Protein AF-A0A0G4HLK5-F1 (afdb_monomer)

Foldseek 3Di:
DVVVVVVVVVVVVVVCPVVVVCVVVVDDPPDDDPPPDDDPDDPCVVCVVVVCVVVVVVVVVVVVVCVVPVCVCVVCCVVVPDDDDDPVDDPDPPDDDD

Radius of gyration: 21.16 Å; Cα contacts (8 Å, |Δi|>4): 8; chains: 1; bounding box: 50×59×38 Å

Solvent-accessible surface area (backbone atoms only — not comparable to full-atom values): 6589 Å² total; per-residue (Å²): 115,78,63,65,56,53,53,52,51,52,53,56,57,53,69,50,48,62,61,54,52,51,62,74,57,68,65,79,76,76,83,71,73,74,90,81,60,94,73,96,76,86,59,58,86,63,45,74,80,59,79,45,65,68,60,52,51,53,51,62,60,43,52,66,50,40,76,76,46,62,72,77,46,63,88,41,45,81,76,67,70,60,91,72,93,48,96,89,54,76,90,60,89,80,73,81,83,129

Structure (mmCIF, N/CA/C/O backbone):
data_AF-A0A0G4HLK5-F1
#
_entry.id   AF-A0A0G4HLK5-F1
#
loop_
_atom_site.group_PDB
_atom_site.id
_atom_site.type_symbol
_atom_site.label_atom_id
_atom_site.label_alt_id
_atom_site.label_comp_id
_atom_site.label_asym_id
_atom_site.label_entity_id
_atom_site.label_seq_id
_atom_site.pdbx_PDB_ins_code
_atom_site.Cartn_x
_atom_site.Cartn_y
_atom_site.Cartn_z
_atom_site.occupancy
_atom_site.B_iso_or_equiv
_atom_site.auth_seq_id
_atom_site.auth_comp_id
_atom_site.auth_asym_id
_atom_site.auth_atom_id
_atom_site.pdbx_PDB_model_num
ATOM 1 N N . MET A 1 1 ? -26.174 25.432 13.429 1.00 54.06 1 MET A N 1
ATOM 2 C CA . MET A 1 1 ? -26.366 24.298 12.496 1.00 54.06 1 MET A CA 1
ATOM 3 C C . MET A 1 1 ? -25.612 24.484 11.175 1.00 54.06 1 MET A C 1
ATOM 5 O O . MET A 1 1 ? -24.761 23.662 10.887 1.00 54.06 1 MET A O 1
ATOM 9 N N . ALA A 1 2 ? -25.835 25.558 10.401 1.00 59.69 2 ALA A N 1
ATOM 10 C CA . ALA A 1 2 ? -25.227 25.723 9.065 1.00 59.69 2 ALA A CA 1
ATOM 11 C C . ALA A 1 2 ? -23.714 26.058 9.019 1.00 59.69 2 ALA A C 1
ATOM 13 O O . ALA A 1 2 ? -23.100 25.944 7.964 1.00 59.69 2 ALA A O 1
ATOM 14 N N . ALA A 1 3 ? -23.111 26.511 10.124 1.00 62.00 3 ALA A N 1
ATOM 15 C CA . ALA A 1 3 ? -21.668 26.779 10.195 1.00 62.00 3 ALA A CA 1
ATOM 16 C C . ALA A 1 3 ? -20.863 25.484 10.411 1.00 62.00 3 ALA A C 1
ATOM 18 O O . ALA A 1 3 ? -19.963 25.187 9.638 1.00 62.00 3 ALA A O 1
ATOM 19 N N . ALA A 1 4 ? -21.290 24.647 11.363 1.00 67.50 4 ALA A N 1
ATOM 20 C CA . ALA A 1 4 ? -20.662 23.356 11.657 1.00 67.50 4 ALA A CA 1
ATOM 21 C C . ALA A 1 4 ? -20.639 22.397 10.450 1.00 67.50 4 ALA A C 1
ATOM 23 O O . ALA A 1 4 ? -19.693 21.636 10.274 1.00 67.50 4 ALA A O 1
ATOM 24 N N . THR A 1 5 ? -21.646 22.459 9.573 1.00 74.62 5 THR A N 1
ATOM 25 C CA . THR A 1 5 ? -21.668 21.654 8.342 1.00 74.62 5 THR A CA 1
ATOM 26 C C . THR A 1 5 ? -20.647 22.124 7.303 1.00 74.62 5 THR A C 1
ATOM 28 O O . THR A 1 5 ? -20.144 21.305 6.536 1.00 74.62 5 THR A O 1
ATOM 31 N N . LYS A 1 6 ? -20.303 23.419 7.276 1.00 78.81 6 LYS A N 1
ATOM 32 C CA . LYS A 1 6 ? -19.268 23.962 6.380 1.00 78.81 6 LYS A CA 1
ATOM 33 C C . LYS A 1 6 ? -17.864 23.588 6.847 1.00 78.81 6 LYS A C 1
ATOM 35 O O . LYS A 1 6 ? -17.026 23.254 6.012 1.00 78.81 6 LYS A O 1
ATOM 40 N N . ASP A 1 7 ? -17.631 23.601 8.155 1.00 81.06 7 ASP A N 1
ATOM 41 C CA . ASP A 1 7 ? -16.342 23.211 8.733 1.00 81.06 7 ASP A CA 1
ATOM 42 C C . ASP A 1 7 ? -16.074 21.716 8.521 1.00 81.06 7 ASP A C 1
ATOM 44 O O . ASP A 1 7 ? -15.018 21.347 8.006 1.00 81.06 7 ASP A O 1
ATOM 48 N N . LEU A 1 8 ? -17.082 20.867 8.751 1.00 81.38 8 LEU A N 1
ATOM 49 C CA . LEU A 1 8 ? -17.005 19.433 8.457 1.00 81.38 8 LEU A CA 1
ATOM 50 C C . LEU A 1 8 ? -16.715 19.157 6.971 1.00 81.38 8 LEU A C 1
ATOM 52 O O . LEU A 1 8 ? -15.878 18.319 6.638 1.00 81.38 8 LEU A O 1
ATOM 56 N N . ALA A 1 9 ? -17.372 19.882 6.060 1.00 82.56 9 ALA A N 1
ATOM 57 C CA . ALA A 1 9 ? -17.138 19.730 4.624 1.00 82.56 9 ALA A CA 1
ATOM 58 C C . ALA A 1 9 ? -15.697 20.096 4.230 1.00 82.56 9 ALA A C 1
ATOM 60 O O . ALA A 1 9 ? -15.116 19.474 3.337 1.00 82.56 9 ALA A O 1
ATOM 61 N N . LYS A 1 10 ? -15.104 21.087 4.904 1.00 86.06 10 LYS A N 1
ATOM 62 C CA . LYS A 1 10 ? -13.720 21.509 4.676 1.00 86.06 10 LYS A CA 1
ATOM 63 C C . LYS A 1 10 ? -12.720 20.464 5.171 1.00 86.06 10 LYS A C 1
ATOM 65 O O . LYS A 1 10 ? -11.764 20.169 4.453 1.00 86.06 10 LYS A O 1
ATOM 70 N N . GLU A 1 11 ? -12.950 19.880 6.345 1.00 85.62 11 GLU A N 1
ATOM 71 C CA . GLU A 1 11 ? -12.108 18.802 6.880 1.00 85.62 11 GLU A CA 1
ATOM 72 C C . GLU A 1 11 ? -12.183 17.537 6.022 1.00 85.62 11 GLU A C 1
ATOM 74 O O . GLU A 1 11 ? -11.151 16.976 5.646 1.00 85.62 11 GLU A O 1
ATOM 79 N N . LEU A 1 12 ? -13.391 17.152 5.605 1.00 84.44 12 LEU A N 1
ATOM 80 C CA . LEU A 1 12 ? -13.607 16.011 4.720 1.00 84.44 12 LEU A CA 1
ATOM 81 C C . LEU A 1 12 ? -12.988 16.239 3.333 1.00 84.44 12 LEU A C 1
ATOM 83 O O . LEU A 1 12 ? -12.373 15.347 2.759 1.00 84.44 12 LEU A O 1
ATOM 87 N N . ALA A 1 13 ? -13.063 17.452 2.784 1.00 84.62 13 ALA A N 1
ATOM 88 C CA . ALA A 1 13 ? -12.344 17.773 1.552 1.00 84.62 13 ALA A CA 1
ATOM 89 C C . ALA A 1 13 ? -10.814 17.716 1.731 1.00 84.62 13 ALA A C 1
ATOM 91 O O . ALA A 1 13 ? -10.098 17.413 0.769 1.00 84.62 13 ALA A O 1
ATOM 92 N N . GLY A 1 14 ? -10.325 18.012 2.939 1.00 87.75 14 GLY A N 1
ATOM 93 C CA . GLY A 1 14 ? -8.919 17.939 3.321 1.00 87.75 14 GLY A CA 1
ATOM 94 C C . GLY A 1 14 ? -8.388 16.508 3.420 1.00 87.75 14 GLY A C 1
ATOM 95 O O . GLY A 1 14 ? -7.277 16.254 2.949 1.00 87.75 14 GLY A O 1
ATOM 96 N N . SER A 1 15 ? -9.174 15.563 3.945 1.00 87.50 15 SER A N 1
ATOM 97 C CA . SER A 1 15 ? -8.759 14.154 4.074 1.00 87.50 15 SER A CA 1
ATOM 98 C C . SER A 1 15 ? -8.488 13.504 2.710 1.00 87.50 15 SER A C 1
ATOM 100 O O . SER A 1 15 ? -7.492 12.802 2.532 1.00 87.50 15 SER A O 1
ATOM 102 N N . PHE A 1 16 ? -9.281 13.845 1.691 1.00 88.69 16 PHE A N 1
ATOM 103 C CA . PHE A 1 16 ? -9.108 13.346 0.321 1.00 88.69 16 PHE A CA 1
ATOM 104 C C . PHE A 1 16 ? -8.009 14.045 -0.495 1.00 88.69 16 PHE A C 1
ATOM 106 O O . PHE A 1 16 ? -7.792 13.702 -1.663 1.00 88.69 16 PHE A O 1
ATOM 113 N N . ARG A 1 17 ? -7.285 15.014 0.081 1.00 92.38 17 ARG A N 1
ATOM 114 C CA . ARG A 1 17 ? -6.232 15.768 -0.624 1.00 92.38 17 ARG A CA 1
ATOM 115 C C . ARG A 1 17 ? -5.182 14.850 -1.249 1.00 92.38 17 ARG A C 1
ATOM 117 O O . ARG A 1 17 ? -4.797 15.055 -2.400 1.00 92.38 17 ARG A O 1
ATOM 124 N N . TRP A 1 18 ? -4.737 13.838 -0.507 1.00 87.12 18 TRP A N 1
ATOM 125 C CA . TRP A 1 18 ? -3.685 12.926 -0.961 1.00 87.12 18 TRP A CA 1
ATOM 126 C C . TRP A 1 18 ? -4.156 11.989 -2.069 1.00 87.12 18 TRP A C 1
ATOM 128 O O . TRP A 1 18 ? -3.422 11.779 -3.030 1.00 87.12 18 TRP A O 1
ATOM 138 N N . ILE A 1 19 ? -5.409 11.530 -2.019 1.00 87.75 19 ILE A N 1
ATOM 139 C CA . ILE A 1 19 ? -5.998 10.721 -3.095 1.00 87.75 19 ILE A CA 1
ATOM 140 C C . ILE A 1 19 ? -6.004 11.507 -4.413 1.00 87.75 19 ILE A C 1
ATOM 142 O O . ILE A 1 19 ? -5.567 10.995 -5.444 1.00 87.75 19 ILE A O 1
ATOM 146 N N . ARG A 1 20 ? -6.410 12.783 -4.379 1.00 89.56 20 ARG A N 1
ATOM 147 C CA . ARG A 1 20 ? -6.392 13.657 -5.567 1.00 89.56 20 ARG A CA 1
ATOM 148 C C . ARG A 1 20 ? -4.974 13.895 -6.091 1.00 89.56 20 ARG A C 1
ATOM 150 O O . ARG A 1 20 ? -4.766 13.919 -7.302 1.00 89.56 20 ARG A O 1
ATOM 157 N N . ALA A 1 21 ? -3.997 14.046 -5.196 1.00 88.56 21 ALA A N 1
ATOM 158 C CA . ALA A 1 21 ? -2.595 14.190 -5.582 1.00 88.56 21 ALA A CA 1
ATOM 159 C C . ALA A 1 21 ? -2.078 12.937 -6.312 1.00 88.56 21 ALA A C 1
ATOM 161 O O . ALA A 1 21 ? -1.496 13.059 -7.390 1.00 88.56 21 ALA A O 1
ATOM 162 N N . PHE A 1 22 ? -2.356 11.736 -5.795 1.00 86.56 22 PHE A N 1
ATOM 163 C CA . PHE A 1 22 ? -1.962 10.486 -6.453 1.00 86.56 22 PHE A CA 1
ATOM 164 C C . PHE A 1 22 ? -2.662 10.277 -7.800 1.00 86.56 22 PHE A C 1
ATOM 166 O O . PHE A 1 22 ? -2.025 9.849 -8.759 1.00 86.56 22 PHE A O 1
ATOM 173 N N . GLN A 1 23 ? -3.939 10.649 -7.918 1.00 86.56 23 GLN A N 1
ATOM 174 C CA . GLN A 1 23 ? -4.658 10.600 -9.196 1.00 86.56 23 GLN A CA 1
ATOM 175 C C . GLN A 1 23 ? -4.048 11.540 -10.245 1.00 86.56 23 GLN A C 1
ATOM 177 O O . GLN A 1 23 ? -3.937 11.164 -11.412 1.00 86.56 23 GLN A O 1
ATOM 182 N N . LYS A 1 24 ? -3.601 12.734 -9.837 1.00 87.94 24 LYS A N 1
ATOM 183 C CA . LYS A 1 24 ? -2.910 13.681 -10.725 1.00 87.94 24 LYS A CA 1
ATOM 184 C C . LYS A 1 24 ? -1.571 13.131 -11.233 1.00 87.94 24 LYS A C 1
ATOM 186 O O . LYS A 1 24 ? -1.192 13.402 -12.368 1.00 87.94 24 LYS A O 1
ATOM 191 N N . HIS A 1 25 ? -0.878 12.340 -10.416 1.00 82.06 25 HIS A N 1
ATOM 192 C CA . HIS A 1 25 ? 0.427 11.746 -10.727 1.00 82.06 25 HIS A CA 1
ATOM 193 C C . HIS A 1 25 ? 0.348 10.271 -11.154 1.00 82.06 25 HIS A C 1
ATOM 195 O O . HIS A 1 25 ? 1.318 9.533 -11.020 1.00 82.06 25 HIS A O 1
ATOM 201 N N . LYS A 1 26 ? -0.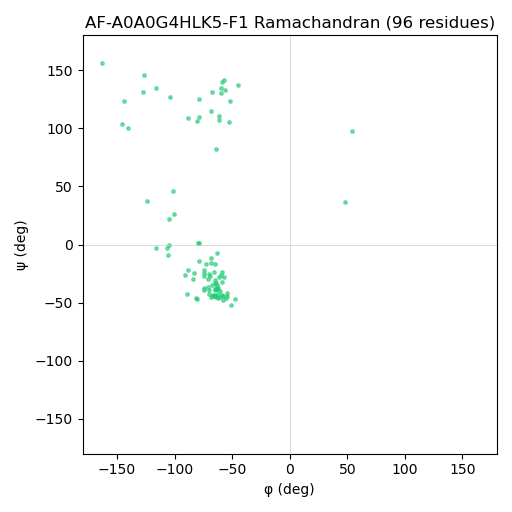788 9.836 -11.713 1.00 72.38 26 LYS A N 1
ATOM 202 C CA . LYS A 1 26 ? -0.995 8.451 -12.171 1.00 72.38 26 LYS A CA 1
ATOM 203 C C . LYS A 1 26 ? -0.087 8.045 -13.346 1.00 72.38 26 LYS A C 1
ATOM 205 O O . LYS A 1 26 ? 0.060 6.861 -13.630 1.00 72.38 26 LYS A O 1
A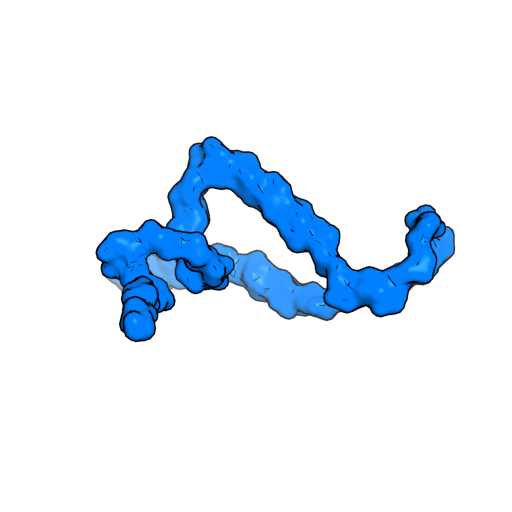TOM 210 N N . VAL A 1 27 ? 0.507 9.016 -14.043 1.00 68.38 27 VAL A N 1
ATOM 211 C CA . VAL A 1 27 ? 1.403 8.777 -15.181 1.00 68.38 27 VAL A CA 1
ATOM 212 C C . VAL A 1 27 ? 2.787 8.377 -14.675 1.00 68.38 27 VAL A C 1
ATOM 214 O O . VAL A 1 27 ? 3.399 9.109 -13.896 1.00 68.38 27 VAL A O 1
ATOM 217 N N . LYS A 1 28 ? 3.284 7.225 -15.148 1.00 65.44 28 LYS A N 1
ATOM 218 C CA . LYS A 1 28 ? 4.641 6.738 -14.872 1.00 65.44 28 LYS A CA 1
ATOM 219 C C . LYS A 1 28 ? 5.644 7.853 -15.205 1.00 65.44 28 LYS A C 1
ATOM 221 O O . LYS A 1 28 ? 5.617 8.347 -16.336 1.00 65.44 28 LYS A O 1
ATOM 226 N N . PRO A 1 29 ? 6.500 8.285 -14.261 1.00 62.38 29 PRO A N 1
ATOM 227 C CA . PRO A 1 29 ? 7.499 9.296 -14.566 1.00 62.38 29 PRO A CA 1
ATOM 228 C C . PRO A 1 29 ? 8.398 8.781 -15.698 1.00 62.38 29 PRO A C 1
ATOM 230 O O . PRO A 1 29 ? 8.728 7.590 -15.709 1.00 62.38 29 PRO A O 1
ATOM 233 N N . PRO A 1 30 ? 8.788 9.643 -16.655 1.00 58.53 30 PRO A N 1
ATOM 234 C CA . PRO A 1 30 ? 9.672 9.234 -17.733 1.00 58.53 30 PRO A CA 1
ATOM 235 C C . PRO A 1 30 ? 10.951 8.655 -17.128 1.00 58.53 30 PRO A C 1
ATOM 237 O O . PRO A 1 30 ? 11.520 9.222 -16.187 1.00 58.53 30 PRO A O 1
ATOM 240 N N . SER A 1 31 ? 11.366 7.499 -17.647 1.00 59.72 31 SER A N 1
ATOM 241 C CA . SER A 1 31 ? 12.652 6.885 -17.332 1.00 59.72 31 SER A CA 1
ATOM 242 C C . SER A 1 31 ? 13.736 7.930 -17.571 1.00 59.72 31 SER A C 1
ATOM 244 O O . SER A 1 31 ? 14.022 8.259 -18.717 1.00 59.72 31 SER A O 1
ATOM 246 N N . LYS A 1 32 ? 14.296 8.504 -16.499 1.00 57.78 32 LYS A N 1
ATOM 247 C CA . LYS A 1 32 ? 15.448 9.404 -16.618 1.00 57.78 32 LYS A CA 1
ATOM 248 C C . LYS A 1 32 ? 16.570 8.654 -17.329 1.00 57.78 32 LYS A C 1
ATOM 250 O O . LYS A 1 32 ? 16.746 7.463 -17.067 1.00 57.78 32 LYS A O 1
ATOM 255 N N . ASP A 1 33 ? 17.291 9.358 -18.198 1.00 54.62 33 ASP A N 1
ATOM 256 C CA . ASP A 1 33 ? 18.347 8.785 -19.026 1.00 54.62 33 ASP A CA 1
ATOM 257 C C . ASP A 1 33 ? 19.269 7.842 -18.230 1.00 54.62 33 ASP A C 1
ATOM 259 O O . ASP A 1 33 ? 19.664 8.157 -17.098 1.00 54.62 33 ASP A O 1
ATOM 263 N N . PRO A 1 34 ? 19.624 6.682 -18.809 1.00 57.47 34 PRO A N 1
ATOM 264 C CA . PRO A 1 34 ? 20.275 5.569 -18.115 1.00 57.47 34 PRO A CA 1
ATOM 265 C C . PRO A 1 34 ? 21.670 5.886 -17.553 1.00 57.47 34 PRO A C 1
ATOM 267 O O . PRO A 1 34 ? 22.217 5.085 -16.801 1.00 57.47 34 PRO A O 1
ATOM 270 N N . LEU A 1 35 ? 22.248 7.053 -17.854 1.00 58.34 35 LEU A N 1
ATOM 271 C CA . LEU A 1 35 ? 23.628 7.395 -17.497 1.00 58.34 35 LEU A CA 1
ATOM 272 C C . LEU A 1 35 ? 23.887 7.581 -15.990 1.00 58.34 35 LEU A C 1
ATOM 274 O O . LEU A 1 35 ? 25.041 7.593 -15.577 1.00 58.34 35 LEU A O 1
ATOM 278 N N . SER A 1 36 ? 22.851 7.741 -15.158 1.00 66.25 36 SER A N 1
ATOM 279 C CA . SER A 1 36 ? 23.023 8.107 -13.740 1.00 66.25 36 SER A CA 1
ATOM 280 C C . SER A 1 36 ? 22.784 6.969 -12.737 1.00 66.25 36 SER A C 1
ATOM 282 O O . SER A 1 36 ? 23.032 7.175 -11.547 1.00 66.25 36 SER A O 1
ATOM 284 N N . ARG A 1 37 ? 22.265 5.801 -13.143 1.00 78.75 37 ARG A N 1
ATOM 285 C CA . ARG A 1 37 ? 21.827 4.761 -12.191 1.00 78.75 37 ARG A CA 1
ATOM 286 C C . ARG A 1 37 ? 22.445 3.409 -12.504 1.00 78.75 37 ARG A C 1
ATOM 288 O O . ARG A 1 37 ? 22.378 2.935 -13.630 1.00 78.75 37 ARG A O 1
ATOM 295 N N . TYR A 1 38 ? 22.989 2.771 -11.473 1.00 85.62 38 TYR A N 1
ATOM 296 C CA . TYR A 1 38 ? 23.431 1.387 -11.559 1.00 85.62 38 TYR A CA 1
ATOM 297 C C . TYR A 1 38 ? 22.252 0.476 -11.920 1.00 85.62 38 TYR A C 1
ATOM 299 O O . TYR A 1 38 ? 21.197 0.533 -11.285 1.00 85.62 38 TYR A O 1
ATOM 307 N N . THR A 1 39 ? 22.446 -0.382 -12.917 1.00 84.31 39 THR A N 1
ATOM 308 C CA . THR A 1 39 ? 21.526 -1.473 -13.230 1.00 84.31 39 THR A CA 1
ATOM 309 C C . THR A 1 39 ? 22.322 -2.686 -13.694 1.00 84.31 39 THR A C 1
ATOM 311 O O . THR A 1 39 ? 23.078 -2.610 -14.655 1.00 84.31 39 THR A O 1
ATOM 314 N N . ASN A 1 40 ? 22.136 -3.817 -13.013 1.00 88.94 40 ASN A N 1
ATOM 315 C CA . ASN A 1 40 ? 22.526 -5.139 -13.516 1.00 88.94 40 ASN A CA 1
ATOM 316 C C . ASN A 1 40 ? 21.290 -5.928 -13.988 1.00 88.94 40 ASN A C 1
ATOM 318 O O . ASN A 1 40 ? 21.263 -7.155 -13.993 1.00 88.94 40 ASN A O 1
ATOM 322 N N . PHE A 1 41 ? 20.212 -5.207 -14.299 1.00 85.69 41 PHE A N 1
ATOM 323 C CA . PHE A 1 41 ? 18.936 -5.772 -14.694 1.00 85.69 41 PHE A CA 1
ATOM 324 C C . PHE A 1 41 ? 18.745 -5.620 -16.205 1.00 85.69 41 PHE A C 1
ATOM 326 O O . PHE A 1 41 ? 18.861 -4.516 -16.738 1.00 85.69 41 PHE A O 1
ATOM 333 N N . THR A 1 42 ? 18.455 -6.727 -16.888 1.00 85.81 42 THR A N 1
ATOM 334 C CA . THR A 1 42 ? 18.372 -6.825 -18.360 1.00 85.81 42 THR A CA 1
ATOM 335 C C . THR A 1 42 ? 16.969 -7.168 -18.874 1.00 85.81 42 THR A C 1
ATOM 337 O O . THR A 1 42 ? 16.738 -7.226 -20.079 1.00 85.81 42 THR A O 1
ATOM 340 N N . LEU A 1 43 ? 16.006 -7.402 -17.975 1.00 86.69 43 LEU A N 1
ATOM 341 C CA . LEU A 1 43 ? 14.642 -7.827 -18.309 1.00 86.69 43 LEU A CA 1
ATOM 342 C C . LEU A 1 43 ? 13.638 -6.665 -18.240 1.00 86.69 43 LEU A C 1
ATOM 344 O O . LEU A 1 43 ? 12.549 -6.807 -17.678 1.00 86.69 43 LEU A O 1
ATOM 348 N N . GLN A 1 44 ? 13.979 -5.508 -18.821 1.00 84.12 44 GLN A N 1
ATOM 349 C CA . GLN A 1 44 ? 13.114 -4.316 -18.815 1.00 84.12 44 GLN A CA 1
ATOM 350 C C . GLN A 1 44 ? 11.720 -4.608 -19.393 1.00 84.12 44 GLN A C 1
ATOM 352 O O . GLN A 1 44 ? 10.716 -4.290 -18.762 1.00 84.12 44 GLN A O 1
ATOM 357 N N . HIS A 1 45 ? 11.651 -5.300 -20.536 1.00 84.12 45 HIS A N 1
ATOM 358 C CA . HIS A 1 45 ? 10.392 -5.585 -21.238 1.00 84.12 45 HIS A CA 1
ATOM 359 C C . HIS A 1 45 ? 9.390 -6.427 -20.422 1.00 84.12 45 HIS A C 1
ATOM 361 O O . HIS A 1 45 ? 8.178 -6.334 -20.630 1.00 84.12 45 HIS A O 1
ATOM 367 N N . VAL A 1 46 ? 9.882 -7.270 -19.504 1.00 86.06 46 VAL A N 1
ATOM 368 C CA . VAL A 1 46 ? 9.035 -8.029 -18.571 1.00 86.06 46 VAL A CA 1
ATOM 369 C C . VAL A 1 46 ? 8.642 -7.134 -17.401 1.00 86.06 46 VAL A C 1
ATOM 371 O O . VAL A 1 46 ? 7.471 -7.077 -17.030 1.00 86.06 46 VAL A O 1
ATOM 374 N N . TRP A 1 47 ? 9.611 -6.407 -16.843 1.00 83.94 47 TRP A N 1
ATOM 375 C CA . TRP A 1 47 ? 9.435 -5.594 -15.641 1.00 83.94 47 TRP A CA 1
ATOM 376 C C . TRP A 1 47 ? 8.470 -4.424 -15.823 1.00 83.94 47 TRP A C 1
ATOM 378 O O . TRP A 1 47 ? 7.725 -4.088 -14.908 1.00 83.94 47 TRP A O 1
ATOM 388 N N . GLU A 1 48 ? 8.414 -3.837 -17.018 1.00 80.88 48 GLU A N 1
ATOM 389 C CA . GLU A 1 48 ? 7.509 -2.725 -17.326 1.00 80.88 48 GLU A CA 1
ATOM 390 C C . GLU A 1 48 ? 6.030 -3.045 -17.076 1.00 80.88 48 GLU A C 1
ATOM 392 O O . GLU A 1 48 ? 5.265 -2.136 -16.750 1.00 80.88 48 GLU A O 1
ATOM 397 N N . LYS A 1 49 ? 5.641 -4.321 -17.186 1.00 83.94 49 LYS A N 1
ATOM 398 C CA . LYS A 1 49 ? 4.268 -4.795 -16.954 1.00 83.94 49 LYS A CA 1
ATOM 399 C C . LYS A 1 49 ? 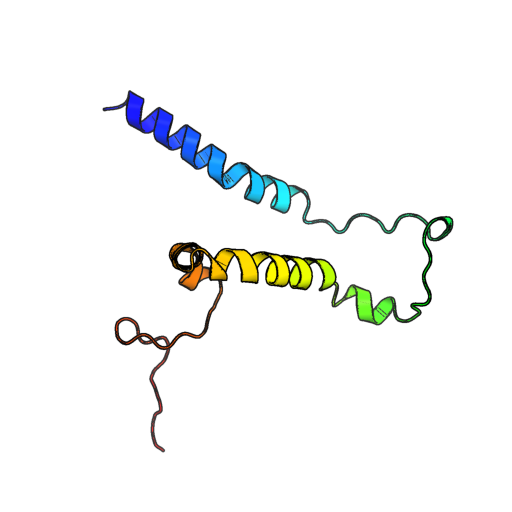3.957 -5.031 -15.475 1.00 83.94 49 LYS A C 1
ATOM 401 O O . LYS A 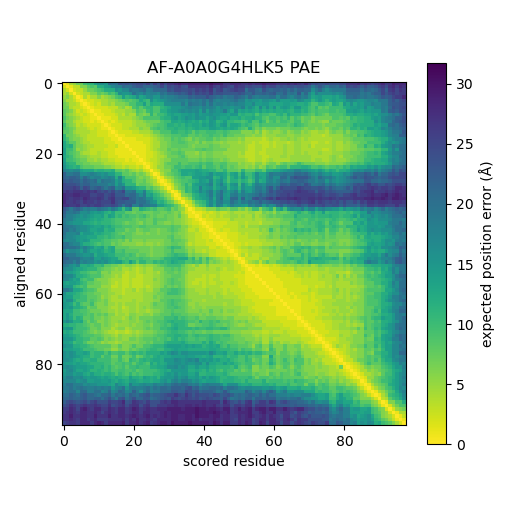1 49 ? 2.793 -4.997 -15.089 1.00 83.94 49 LYS A O 1
ATOM 406 N N . TYR A 1 50 ? 4.983 -5.285 -14.666 1.00 79.81 50 TYR A N 1
ATOM 407 C CA . TYR A 1 50 ? 4.868 -5.750 -13.283 1.00 79.81 50 TYR A CA 1
ATOM 408 C C . TYR A 1 50 ? 5.585 -4.825 -12.306 1.00 79.81 50 TYR A C 1
ATOM 410 O O . TYR A 1 50 ? 6.182 -5.308 -11.350 1.00 79.81 50 TYR A O 1
ATOM 418 N N . ASP A 1 51 ? 5.541 -3.511 -12.529 1.00 71.50 51 ASP A N 1
ATOM 419 C CA . ASP A 1 51 ? 6.142 -2.528 -11.625 1.00 71.50 51 ASP A CA 1
ATOM 420 C C . ASP A 1 51 ? 5.437 -2.560 -10.253 1.00 71.50 51 ASP A C 1
ATOM 422 O O . ASP A 1 51 ? 4.480 -1.837 -9.977 1.00 71.50 51 ASP A O 1
ATOM 426 N N . CYS A 1 52 ? 5.851 -3.511 -9.417 1.00 76.31 52 CYS A N 1
ATOM 427 C CA . CYS A 1 52 ? 5.215 -3.883 -8.158 1.00 76.31 52 CYS A CA 1
ATOM 428 C C . CYS A 1 52 ? 6.017 -3.396 -6.950 1.00 76.31 52 CYS A C 1
ATOM 430 O O . CYS A 1 52 ? 5.565 -3.560 -5.817 1.00 76.31 5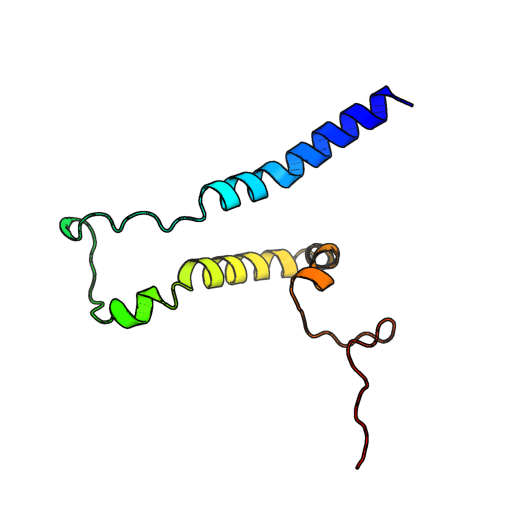2 CYS A O 1
ATOM 432 N N . GLN A 1 53 ? 7.176 -2.768 -7.173 1.00 84.00 53 GLN A N 1
ATOM 433 C CA . GLN A 1 53 ? 8.094 -2.352 -6.115 1.00 84.00 53 GLN A CA 1
ATOM 434 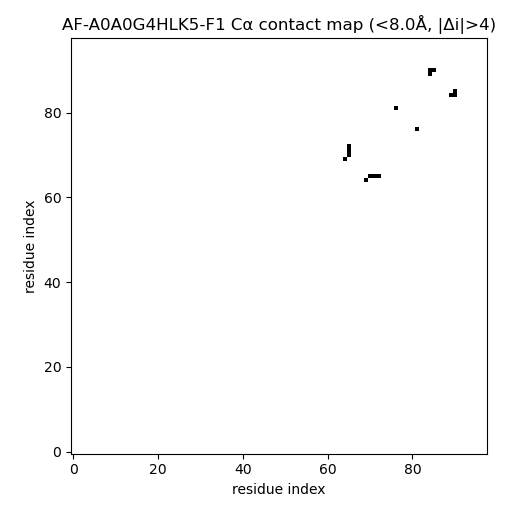C C . GLN A 1 53 ? 7.410 -1.413 -5.116 1.00 84.00 53 GLN A C 1
ATOM 436 O O . GLN A 1 53 ? 7.470 -1.635 -3.909 1.00 84.00 53 GLN A O 1
ATOM 441 N N . THR A 1 54 ? 6.702 -0.393 -5.605 1.00 84.12 54 THR A N 1
ATOM 442 C CA . THR A 1 54 ? 5.979 0.544 -4.733 1.00 84.12 54 THR A CA 1
ATOM 443 C C . THR A 1 54 ? 4.810 -0.131 -4.018 1.00 84.12 54 THR A C 1
ATOM 445 O O . THR A 1 54 ? 4.538 0.177 -2.862 1.00 84.12 54 THR A O 1
ATOM 448 N N . HIS A 1 55 ? 4.138 -1.082 -4.671 1.00 85.94 55 HIS A N 1
ATOM 449 C CA . HIS A 1 55 ? 3.026 -1.819 -4.066 1.00 85.94 55 HIS A CA 1
ATOM 450 C C . HIS A 1 55 ? 3.486 -2.712 -2.910 1.00 85.94 55 HIS A C 1
ATOM 452 O O . HIS A 1 55 ? 2.852 -2.738 -1.856 1.00 85.94 55 HIS A O 1
ATOM 458 N N . LEU A 1 56 ? 4.607 -3.416 -3.082 1.00 88.88 56 LEU A N 1
ATOM 459 C CA . LEU A 1 56 ? 5.207 -4.235 -2.027 1.00 88.88 56 LEU A CA 1
ATOM 460 C C . LEU A 1 56 ? 5.682 -3.372 -0.857 1.00 88.88 56 LEU A C 1
ATOM 462 O O . LEU A 1 56 ? 5.356 -3.680 0.286 1.00 88.88 56 LEU A O 1
ATOM 466 N N . LEU A 1 57 ? 6.327 -2.238 -1.141 1.00 90.75 57 LEU A N 1
ATOM 467 C CA . LEU A 1 57 ? 6.752 -1.290 -0.111 1.00 90.75 57 LEU A CA 1
ATOM 468 C C . LEU A 1 57 ? 5.575 -0.777 0.735 1.00 90.75 57 LEU A C 1
ATOM 470 O O . LEU A 1 57 ? 5.666 -0.710 1.958 1.00 90.75 57 LEU A O 1
ATOM 474 N N . LEU A 1 58 ? 4.451 -0.427 0.101 1.00 89.62 58 LEU A N 1
ATOM 475 C CA . LEU A 1 58 ? 3.256 0.022 0.822 1.00 89.62 58 LEU A CA 1
ATOM 476 C C . LEU A 1 58 ? 2.673 -1.087 1.704 1.00 89.62 58 LEU A C 1
ATOM 478 O O . LEU A 1 58 ? 2.241 -0.810 2.821 1.00 89.62 58 LEU A O 1
ATOM 482 N N . ARG A 1 59 ? 2.697 -2.342 1.240 1.00 87.50 59 ARG A N 1
ATOM 483 C CA . ARG A 1 59 ? 2.280 -3.494 2.052 1.00 87.50 59 ARG A CA 1
ATOM 484 C C . ARG A 1 59 ? 3.188 -3.692 3.259 1.00 87.50 59 ARG A C 1
ATOM 486 O O . ARG A 1 59 ? 2.678 -3.861 4.360 1.00 87.50 59 ARG A O 1
ATOM 493 N N . GLU A 1 60 ? 4.502 -3.620 3.073 1.00 92.19 60 GLU A N 1
ATOM 494 C CA . GLU A 1 60 ? 5.476 -3.725 4.164 1.00 92.19 60 GLU A CA 1
ATOM 495 C C . GLU A 1 60 ? 5.298 -2.613 5.199 1.00 92.19 60 GLU A C 1
ATOM 497 O O . GLU A 1 60 ? 5.342 -2.886 6.394 1.00 92.19 60 GLU A O 1
ATOM 502 N N . ALA A 1 61 ? 5.021 -1.382 4.762 1.00 90.88 61 ALA A N 1
ATOM 503 C CA . ALA A 1 61 ? 4.726 -0.261 5.654 1.00 90.88 61 ALA A CA 1
ATOM 504 C C . ALA A 1 61 ? 3.369 -0.399 6.370 1.00 90.88 61 ALA A C 1
ATOM 506 O O . ALA A 1 61 ? 3.195 0.118 7.476 1.00 90.88 61 ALA A O 1
ATOM 507 N N . MET A 1 62 ? 2.412 -1.107 5.768 1.00 88.44 62 MET A N 1
ATOM 508 C CA . MET A 1 62 ? 1.088 -1.340 6.343 1.00 88.44 62 MET A CA 1
ATOM 509 C C . MET A 1 62 ? 1.128 -2.364 7.485 1.00 88.44 62 MET A C 1
ATOM 511 O O . MET A 1 62 ? 0.452 -2.175 8.493 1.00 88.44 62 MET A O 1
ATOM 515 N N . VAL A 1 63 ? 1.950 -3.413 7.378 1.00 89.25 63 VAL A N 1
ATOM 516 C CA . VAL A 1 63 ? 2.093 -4.455 8.416 1.00 89.25 63 VAL A CA 1
ATOM 517 C C . VAL A 1 63 ? 2.354 -3.889 9.826 1.00 89.25 63 VAL A C 1
ATOM 519 O O . VAL A 1 63 ? 1.606 -4.245 10.738 1.00 89.25 63 VAL A O 1
ATOM 522 N N . PRO A 1 64 ? 3.337 -2.995 10.066 1.00 93.19 64 PRO A N 1
ATOM 523 C CA . PRO A 1 64 ? 3.572 -2.436 11.396 1.00 93.19 64 PRO A CA 1
ATOM 524 C C . PRO A 1 64 ? 2.464 -1.479 11.851 1.00 93.19 64 PRO A C 1
ATOM 526 O O . PRO A 1 64 ? 2.272 -1.314 13.054 1.00 93.19 64 PRO A O 1
ATOM 529 N N . ALA A 1 65 ? 1.739 -0.843 10.925 1.00 88.81 65 ALA A N 1
ATOM 530 C CA . ALA A 1 65 ? 0.583 -0.020 11.272 1.00 88.81 65 ALA A CA 1
ATOM 531 C C . ALA A 1 65 ? -0.569 -0.893 11.793 1.00 88.81 65 ALA A C 1
ATOM 533 O O . ALA A 1 65 ? -1.110 -0.611 12.861 1.00 88.81 65 ALA A O 1
ATOM 534 N N . ILE A 1 66 ? -0.852 -2.003 11.104 1.00 89.44 66 ILE A N 1
ATOM 535 C CA . ILE A 1 66 ? -1.856 -2.999 11.509 1.00 89.44 66 ILE A CA 1
ATOM 536 C C . ILE A 1 66 ? -1.487 -3.629 12.850 1.00 89.44 66 ILE A C 1
ATOM 538 O O . ILE A 1 66 ? -2.344 -3.779 13.715 1.00 89.44 66 ILE A O 1
ATOM 542 N N . ALA A 1 67 ? -0.210 -3.966 13.050 1.00 91.38 67 ALA A N 1
ATOM 543 C CA . ALA A 1 67 ? 0.255 -4.569 14.297 1.00 91.38 67 ALA A CA 1
ATOM 544 C C . ALA A 1 67 ? 0.008 -3.674 15.527 1.00 91.38 67 ALA A C 1
ATOM 546 O O . ALA A 1 67 ? -0.114 -4.185 16.636 1.00 91.38 67 ALA A O 1
ATOM 547 N N . LYS A 1 68 ? -0.065 -2.348 15.339 1.00 93.38 68 LYS A N 1
ATOM 548 C CA . LYS A 1 68 ? -0.387 -1.387 16.405 1.00 93.38 68 LYS A CA 1
ATOM 549 C C . LYS A 1 68 ? -1.885 -1.131 16.533 1.00 93.38 68 LYS A C 1
ATOM 551 O O . LYS A 1 68 ? -2.373 -1.014 17.651 1.00 93.38 68 LYS A O 1
ATOM 556 N N . ASN A 1 69 ? -2.587 -0.990 15.410 1.00 91.50 69 ASN A N 1
ATOM 557 C CA . ASN A 1 69 ? -4.026 -0.769 15.387 1.00 91.50 69 ASN A CA 1
ATOM 558 C C . ASN A 1 69 ? -4.664 -1.463 14.166 1.00 91.50 69 ASN A C 1
ATOM 560 O O . ASN A 1 69 ? -4.547 -0.949 13.048 1.00 91.50 69 ASN A O 1
ATOM 564 N N . PRO A 1 70 ? -5.344 -2.608 14.358 1.00 86.88 70 PRO A N 1
ATOM 565 C CA . PRO A 1 70 ? -5.953 -3.353 13.261 1.00 86.88 70 PRO A CA 1
ATOM 566 C C . PRO A 1 70 ? -7.227 -2.696 12.704 1.00 86.88 70 PRO A C 1
ATOM 568 O O . PRO A 1 70 ? -7.522 -2.882 11.526 1.00 86.88 70 PRO A O 1
ATOM 571 N N . GLU A 1 71 ? -7.932 -1.878 13.492 1.00 88.19 71 GLU A N 1
ATOM 572 C CA . GLU A 1 71 ? -9.207 -1.237 13.105 1.00 88.19 71 GLU A CA 1
ATOM 573 C C . GLU A 1 71 ? -9.032 -0.171 12.009 1.00 88.19 71 GLU A C 1
ATOM 575 O O . GLU A 1 71 ? -9.993 0.278 11.390 1.00 88.19 71 GLU A O 1
ATOM 580 N N . LEU A 1 72 ? -7.786 0.216 11.709 1.00 85.44 72 LEU A N 1
ATOM 581 C CA . LEU A 1 72 ? -7.469 1.131 10.610 1.00 85.44 72 LEU A CA 1
ATOM 582 C C . LEU A 1 72 ? -7.937 0.613 9.244 1.00 85.44 72 LEU A C 1
ATOM 584 O O . LEU A 1 72 ? -8.117 1.411 8.327 1.00 85.44 72 LEU A O 1
ATOM 588 N N . LEU A 1 73 ? -8.101 -0.704 9.098 1.00 83.81 73 LEU A N 1
ATOM 589 C CA . LEU A 1 73 ? -8.515 -1.328 7.845 1.00 83.81 73 LEU A CA 1
ATOM 590 C C . LEU A 1 73 ? -10.029 -1.433 7.683 1.00 83.81 73 LEU A C 1
ATOM 592 O O . LEU A 1 73 ? -10.480 -1.525 6.546 1.00 83.81 73 LEU A O 1
ATOM 596 N N . ASP A 1 74 ? -10.800 -1.399 8.770 1.00 83.38 74 ASP A N 1
ATOM 597 C CA . ASP A 1 74 ? -12.257 -1.583 8.775 1.00 83.38 74 ASP A CA 1
ATOM 598 C C . ASP A 1 74 ? -13.014 -0.761 7.717 1.00 83.38 74 ASP A C 1
ATOM 600 O O . ASP A 1 74 ? -13.833 -1.349 7.002 1.00 83.38 74 ASP A O 1
ATOM 604 N N . PRO A 1 75 ? -12.749 0.551 7.526 1.00 82.62 75 PRO A N 1
ATOM 605 C CA . PRO A 1 75 ? -13.448 1.331 6.499 1.00 82.62 75 PRO A CA 1
ATOM 606 C C . PRO A 1 75 ? -13.126 0.880 5.066 1.00 82.62 75 PRO A C 1
ATOM 608 O O . PRO A 1 75 ? -13.926 1.093 4.153 1.00 82.62 75 PRO A O 1
ATOM 611 N N . ASP A 1 76 ? -11.973 0.246 4.867 1.00 79.62 76 ASP A N 1
ATOM 612 C CA . ASP A 1 76 ? -11.464 -0.160 3.560 1.00 79.62 76 ASP A CA 1
ATOM 613 C C . ASP A 1 76 ? -11.598 -1.666 3.305 1.00 79.62 76 ASP A C 1
ATOM 615 O O . ASP A 1 76 ? -11.274 -2.122 2.209 1.00 79.62 76 ASP A O 1
ATOM 619 N N . VAL A 1 77 ? -12.128 -2.452 4.248 1.00 76.94 77 VAL A N 1
ATOM 620 C CA . VAL A 1 77 ? -12.310 -3.908 4.094 1.00 76.94 77 VAL A CA 1
ATOM 621 C C . VAL A 1 77 ? -13.111 -4.256 2.832 1.00 76.94 77 VAL A C 1
ATOM 623 O O . VAL A 1 77 ? -12.738 -5.172 2.093 1.00 76.94 77 VAL A O 1
ATOM 626 N N . ASP A 1 78 ? -14.169 -3.494 2.545 1.00 72.31 78 ASP A N 1
ATOM 627 C CA . ASP A 1 78 ? -14.998 -3.682 1.349 1.00 72.31 78 ASP A CA 1
ATOM 628 C C . ASP A 1 78 ? -14.298 -3.177 0.061 1.00 72.31 78 ASP A C 1
ATOM 630 O O . ASP A 1 78 ? -14.529 -3.725 -1.020 1.00 72.31 78 ASP A O 1
ATOM 634 N N . HIS A 1 79 ? -13.393 -2.192 0.158 1.00 74.44 79 HIS A N 1
ATOM 635 C CA . HIS A 1 79 ? -12.641 -1.635 -0.980 1.00 74.44 79 HIS A CA 1
ATOM 636 C C . HIS A 1 79 ? -11.386 -2.438 -1.341 1.00 74.44 79 HIS A C 1
ATOM 638 O O . HIS A 1 79 ? -10.977 -2.475 -2.501 1.00 74.44 79 HIS A O 1
ATOM 644 N N . LEU A 1 80 ? -10.768 -3.098 -0.364 1.00 72.56 80 LEU A N 1
ATOM 645 C CA . LEU A 1 80 ? -9.533 -3.864 -0.531 1.00 72.56 80 LEU A CA 1
ATOM 646 C C . LEU A 1 80 ? -9.766 -5.242 -1.171 1.00 72.56 80 LEU A C 1
ATOM 648 O O . LEU A 1 80 ? -8.811 -6.001 -1.349 1.00 72.56 80 LEU A O 1
ATOM 652 N N . HIS A 1 81 ? -11.019 -5.570 -1.518 1.00 69.44 81 HIS A N 1
ATOM 653 C CA . HIS A 1 81 ? -11.433 -6.870 -2.057 1.00 69.44 81 HIS A CA 1
ATOM 654 C C . HIS A 1 81 ? -10.881 -8.043 -1.233 1.00 69.44 81 HIS A C 1
ATOM 656 O O . HIS A 1 81 ? -10.495 -9.089 -1.769 1.00 69.44 81 HIS A O 1
ATOM 662 N N . LEU A 1 82 ? -10.812 -7.851 0.087 1.00 74.12 82 LEU A N 1
ATOM 663 C CA . LEU A 1 82 ? -10.338 -8.868 1.007 1.00 74.12 82 LEU A CA 1
ATOM 664 C C . LEU A 1 82 ? -11.343 -10.016 1.022 1.00 74.12 82 LEU A C 1
ATOM 666 O O . LEU A 1 82 ? -12.549 -9.818 1.182 1.00 74.12 82 LEU A O 1
ATOM 670 N N . LYS A 1 83 ? -10.828 -11.235 0.876 1.00 73.88 83 LYS A N 1
ATOM 671 C CA . LYS A 1 83 ? -11.603 -12.440 1.157 1.00 73.88 83 LYS A CA 1
ATOM 672 C C . LYS A 1 83 ? -11.578 -12.640 2.662 1.00 73.88 83 LYS A C 1
ATOM 674 O O . LYS A 1 83 ? -10.544 -13.023 3.207 1.00 73.88 83 LYS A O 1
ATOM 679 N N . TYR A 1 84 ? -12.693 -12.359 3.319 1.00 74.88 84 TYR A N 1
ATOM 680 C CA . TYR A 1 84 ? -12.855 -12.593 4.748 1.00 74.88 84 TYR A CA 1
ATOM 681 C C . TYR A 1 84 ? -14.105 -13.428 4.994 1.00 74.88 84 TYR A C 1
ATOM 683 O O . TYR A 1 84 ? -15.101 -13.341 4.277 1.00 74.88 84 TYR A O 1
ATOM 691 N N . LEU A 1 85 ? -14.033 -14.274 6.014 1.00 72.75 85 LEU A N 1
ATOM 692 C CA . LEU A 1 85 ? -15.165 -15.074 6.448 1.00 72.75 85 LEU A CA 1
ATOM 693 C C . LEU A 1 85 ? -15.938 -14.245 7.473 1.00 72.75 85 LEU A C 1
ATOM 695 O O . LEU A 1 85 ? -15.448 -14.012 8.574 1.00 72.75 85 LEU A O 1
ATOM 699 N N . SER A 1 86 ? -17.125 -13.769 7.100 1.00 70.62 86 SER A N 1
ATOM 700 C CA . SER A 1 86 ? -18.032 -13.065 8.008 1.00 70.62 86 SER A CA 1
ATOM 701 C C . SER A 1 86 ? -19.320 -13.851 8.183 1.00 70.62 86 SER A C 1
ATOM 703 O O . SER A 1 86 ? -19.923 -14.300 7.211 1.00 70.62 86 SER A O 1
ATOM 705 N N . LEU A 1 87 ? -19.753 -13.974 9.438 1.00 75.00 87 LEU A N 1
ATOM 706 C CA . LEU A 1 87 ? -21.052 -14.546 9.795 1.00 75.00 87 LEU A CA 1
ATOM 707 C C . LEU A 1 87 ? -22.209 -13.58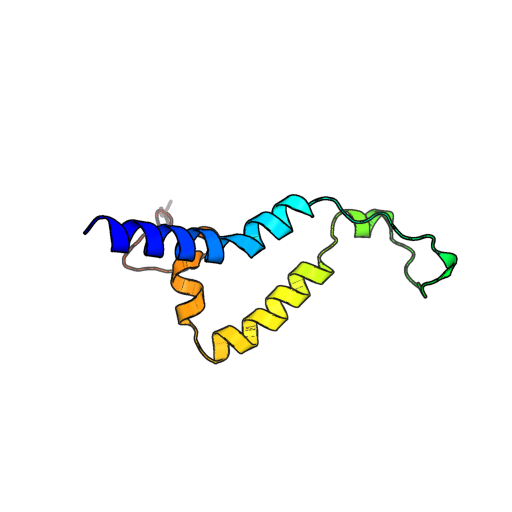1 9.489 1.00 75.00 87 LEU A C 1
ATOM 709 O O . LEU A 1 87 ? -23.344 -14.015 9.332 1.00 75.00 87 LEU A O 1
ATOM 713 N N . TYR A 1 88 ? -21.922 -12.279 9.392 1.00 70.81 88 TYR A N 1
ATOM 714 C CA . TYR A 1 88 ? -22.923 -11.224 9.213 1.00 70.81 88 TYR A CA 1
ATOM 715 C C . TYR A 1 88 ? -23.210 -10.907 7.742 1.00 70.81 88 TYR A C 1
ATOM 717 O O . TYR A 1 88 ? -24.293 -10.43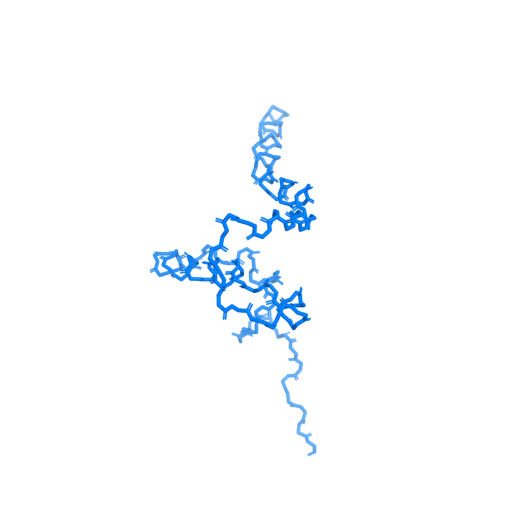1 7.410 1.00 70.81 88 TYR A O 1
ATOM 725 N N . LYS A 1 89 ? -22.242 -11.149 6.850 1.00 65.81 89 LYS A N 1
ATOM 726 C CA . LYS A 1 89 ? -22.337 -10.816 5.423 1.00 65.81 89 LYS A CA 1
ATOM 727 C C . LYS A 1 89 ? -21.709 -11.938 4.600 1.00 65.81 89 LYS A C 1
ATOM 729 O O . LYS A 1 89 ? -20.489 -12.026 4.483 1.00 65.81 89 LYS A O 1
ATOM 734 N N . ALA A 1 90 ? -22.548 -12.807 4.040 1.00 61.28 90 ALA A N 1
ATOM 735 C CA . ALA A 1 90 ? -22.098 -13.885 3.166 1.00 61.28 90 ALA A CA 1
ATOM 736 C C . ALA A 1 90 ? -21.552 -13.301 1.850 1.00 61.28 90 ALA A C 1
ATOM 738 O O . ALA A 1 90 ? -22.296 -12.698 1.080 1.00 61.28 90 ALA A O 1
ATOM 739 N N . GLN A 1 91 ? -20.251 -13.473 1.584 1.00 60.72 91 GLN A N 1
ATOM 740 C CA . GLN A 1 91 ? -19.611 -12.980 0.352 1.00 60.72 91 GLN A CA 1
ATOM 741 C C . GLN A 1 91 ? -19.874 -13.871 -0.881 1.00 60.72 91 GLN A C 1
ATOM 743 O O . GLN A 1 91 ? -19.623 -13.452 -2.006 1.00 60.72 91 GLN A O 1
ATOM 748 N N . SER A 1 92 ? -20.378 -15.096 -0.699 1.00 61.72 92 SER A N 1
ATOM 749 C CA . SER A 1 92 ? -20.793 -16.008 -1.779 1.00 61.72 92 SER A CA 1
ATOM 750 C C . SER A 1 92 ? -21.695 -17.115 -1.214 1.00 61.72 92 SER A C 1
ATOM 752 O O . SER A 1 92 ? -21.598 -17.382 -0.011 1.00 61.72 92 SER A O 1
ATOM 754 N N . PRO A 1 93 ? -22.562 -17.770 -2.018 1.00 57.09 93 PRO A N 1
ATOM 755 C CA . PRO A 1 93 ? -23.226 -18.989 -1.576 1.00 57.09 93 PRO A CA 1
ATOM 756 C C . PRO A 1 93 ? -22.143 -20.032 -1.301 1.00 57.09 93 PRO A C 1
ATOM 758 O O . PRO A 1 93 ? -21.481 -20.533 -2.211 1.00 57.09 93 PRO A O 1
ATOM 761 N N . ALA A 1 94 ? -21.914 -20.302 -0.021 1.00 57.78 94 ALA A N 1
ATOM 762 C CA . ALA A 1 94 ? -21.011 -21.344 0.410 1.00 57.78 94 ALA A CA 1
ATOM 763 C C . ALA A 1 94 ? -21.552 -22.682 -0.111 1.00 57.78 94 ALA A C 1
ATOM 765 O O . ALA A 1 94 ? -22.589 -23.140 0.348 1.00 57.78 94 ALA A O 1
ATOM 766 N N . PHE A 1 95 ? -20.840 -23.268 -1.077 1.00 55.31 95 PHE A N 1
ATOM 767 C CA . PHE A 1 95 ? -20.879 -24.687 -1.428 1.00 55.31 95 PHE A CA 1
ATOM 768 C C . PHE A 1 95 ? -22.276 -25.270 -1.733 1.00 55.31 95 PHE A C 1
ATOM 770 O O . PHE A 1 95 ? -22.990 -25.726 -0.847 1.00 55.31 95 PHE A O 1
ATOM 777 N N . THR A 1 96 ? -22.633 -25.364 -3.017 1.00 51.22 96 THR A N 1
ATOM 778 C CA . THR A 1 96 ? -23.665 -26.312 -3.465 1.00 51.22 96 THR A CA 1
ATOM 779 C C . THR A 1 96 ? -23.032 -27.706 -3.562 1.00 51.22 96 THR A C 1
ATOM 781 O O . THR A 1 96 ? -22.197 -27.903 -4.454 1.00 51.22 96 THR A O 1
ATOM 784 N N . PRO A 1 97 ? -23.367 -28.673 -2.686 1.00 55.19 97 PRO A N 1
ATOM 785 C CA . PRO A 1 97 ? -23.025 -30.066 -2.952 1.00 55.19 97 PRO A CA 1
ATOM 786 C C . PRO A 1 97 ? -23.693 -30.490 -4.269 1.00 55.19 97 PRO A C 1
ATOM 788 O O . PRO A 1 97 ? -24.843 -30.131 -4.521 1.00 55.19 97 PRO A O 1
ATOM 791 N N . LYS A 1 98 ? -22.931 -31.176 -5.128 1.00 47.22 98 LYS A N 1
ATOM 792 C CA . LYS A 1 98 ? -23.449 -31.806 -6.349 1.00 47.22 98 LYS A CA 1
ATOM 793 C C . LYS A 1 98 ? -24.318 -33.006 -6.009 1.00 47.22 98 LYS A C 1
A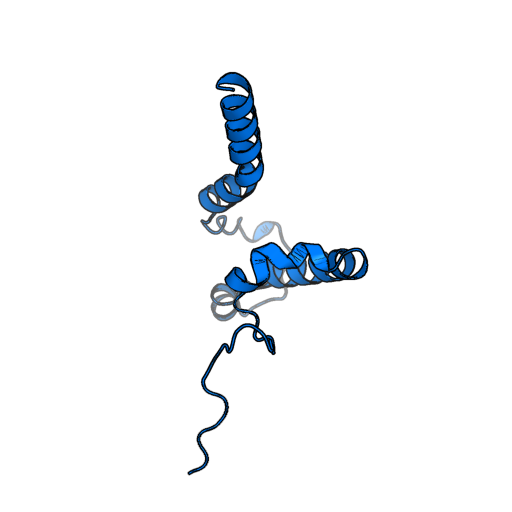TOM 795 O O . LYS A 1 98 ? -23.949 -33.717 -5.048 1.00 47.22 98 LYS A O 1
#

Organism: NCBI:txid1169474

Mean predicted aligned error: 11.44 Å

pLDDT: mean 77.58, std 11.97, range [47.22, 93.38]

Secondary structure (DSSP, 8-state):
-HHHHHHHHHHHHHHTHHHHHHHHT-SPPP---GGGS------HHHHTT---HHHHHHHHHHHHHHHH-GGGGGGGTTTTT-----SSS-SS------

Sequence (98 aa):
MAAATKDLAKELAGSFRWIRAFQKHKVKPPSKDPLSRYTNFTLQHVWEKYDCQTHLLLREAMVPAIAKNPELLDPDVDHLHLKYLSLYKAQSPAFTPK